Protein AF-A0A8J2GZ86-F1 (afdb_monomer)

Structure (mmCIF, N/CA/C/O backbone):
data_AF-A0A8J2GZ86-F1
#
_entry.id   AF-A0A8J2GZ86-F1
#
loop_
_atom_site.group_PDB
_atom_site.id
_atom_site.type_symbol
_atom_site.label_atom_id
_atom_site.label_alt_id
_atom_site.label_comp_id
_atom_site.label_asym_id
_atom_site.label_entity_id
_atom_site.label_seq_id
_atom_site.pdbx_PDB_ins_code
_atom_site.Cartn_x
_atom_site.Cartn_y
_atom_site.Cartn_z
_atom_site.occupancy
_atom_site.B_iso_or_equiv
_atom_site.auth_seq_id
_atom_site.auth_comp_id
_atom_site.auth_asym_id
_atom_site.auth_atom_id
_atom_site.pdbx_PDB_model_num
ATOM 1 N N . GLN A 1 1 ? 56.882 -17.042 -11.775 1.00 39.62 1 GLN A N 1
ATOM 2 C CA . GLN A 1 1 ? 56.474 -16.048 -12.793 1.00 39.62 1 GLN A CA 1
ATOM 3 C C . GLN A 1 1 ? 55.027 -15.643 -12.516 1.00 39.62 1 GLN A C 1
ATOM 5 O O . GLN A 1 1 ? 54.133 -16.468 -12.641 1.00 39.62 1 GLN A O 1
ATOM 10 N N . LYS A 1 2 ? 54.800 -14.426 -12.002 1.00 31.28 2 LYS A N 1
ATOM 11 C CA . LYS A 1 2 ? 53.467 -13.911 -11.639 1.00 31.28 2 LYS A CA 1
ATOM 12 C C . LYS A 1 2 ? 52.771 -13.380 -12.899 1.00 31.28 2 LYS A C 1
ATOM 14 O O . LYS A 1 2 ? 53.299 -12.465 -13.527 1.00 31.28 2 LYS A O 1
ATOM 19 N N . LYS A 1 3 ? 51.605 -13.933 -13.256 1.00 39.69 3 LYS A N 1
ATOM 20 C CA . LYS A 1 3 ? 50.711 -13.379 -14.288 1.00 39.69 3 LYS A CA 1
ATOM 21 C C . LYS A 1 3 ? 50.301 -11.963 -13.864 1.00 39.69 3 LYS A C 1
ATOM 23 O O . LYS A 1 3 ? 49.626 -11.794 -12.851 1.00 39.69 3 LYS A O 1
ATOM 28 N N . LYS A 1 4 ? 50.759 -10.948 -14.603 1.00 34.56 4 LYS A N 1
ATOM 29 C CA . LYS A 1 4 ? 50.294 -9.564 -14.463 1.00 34.56 4 LYS A CA 1
ATOM 30 C C . LYS A 1 4 ? 48.836 -9.526 -14.915 1.00 34.56 4 LYS A C 1
ATOM 32 O O . LYS A 1 4 ? 48.550 -9.787 -16.075 1.00 34.56 4 LYS A O 1
ATOM 37 N N . SER A 1 5 ? 47.938 -9.219 -13.988 1.00 36.97 5 SER A N 1
ATOM 38 C CA . SER A 1 5 ? 46.568 -8.817 -14.287 1.00 36.97 5 SER A CA 1
ATOM 39 C C . SER A 1 5 ? 46.609 -7.557 -15.152 1.00 36.97 5 SER A C 1
ATOM 41 O O . SER A 1 5 ? 47.066 -6.503 -14.697 1.00 36.97 5 SER A O 1
ATOM 43 N N . GLU A 1 6 ? 46.170 -7.691 -16.393 1.00 36.00 6 GLU A N 1
ATOM 44 C CA . GLU A 1 6 ? 45.979 -6.604 -17.342 1.00 36.00 6 GLU A CA 1
ATOM 45 C C . GLU A 1 6 ? 44.889 -5.676 -16.788 1.00 36.00 6 GLU A C 1
ATOM 47 O O . GLU A 1 6 ? 43.728 -6.055 -16.642 1.00 36.00 6 GLU A O 1
ATOM 52 N N . LYS A 1 7 ? 45.283 -4.477 -16.348 1.00 38.22 7 LYS A N 1
ATOM 53 C CA . LYS A 1 7 ? 44.342 -3.454 -15.887 1.00 38.22 7 LYS A CA 1
ATOM 54 C C . LYS A 1 7 ? 43.762 -2.776 -17.125 1.00 38.22 7 LYS A C 1
ATOM 56 O O . LYS A 1 7 ? 44.525 -2.170 -17.874 1.00 38.22 7 LYS A O 1
ATOM 61 N N . LEU A 1 8 ? 42.438 -2.841 -17.298 1.00 34.78 8 LEU A N 1
ATOM 62 C CA . LEU A 1 8 ? 41.722 -1.989 -18.251 1.00 34.78 8 LEU A CA 1
ATOM 63 C C . LEU A 1 8 ? 42.150 -0.521 -18.045 1.00 34.78 8 LEU A C 1
ATOM 65 O O . LEU A 1 8 ? 42.287 -0.086 -16.892 1.00 34.78 8 LEU A O 1
ATOM 69 N N . PRO A 1 9 ? 42.373 0.251 -19.122 1.00 32.47 9 PRO A N 1
ATOM 70 C CA . PRO A 1 9 ? 42.785 1.639 -19.004 1.00 32.47 9 PRO A CA 1
ATOM 71 C C . PRO A 1 9 ? 41.702 2.434 -18.272 1.00 32.47 9 PRO A C 1
ATOM 73 O O . PRO A 1 9 ? 40.550 2.484 -18.695 1.00 32.47 9 PRO A O 1
ATOM 76 N N . LYS A 1 10 ? 42.086 3.071 -17.160 1.00 37.72 10 LYS A N 1
ATOM 77 C CA . LYS A 1 10 ? 41.263 4.086 -16.499 1.00 37.72 10 LYS A CA 1
ATOM 78 C C . LYS A 1 10 ? 41.038 5.215 -17.506 1.00 37.72 10 LYS A C 1
ATOM 80 O O . LYS A 1 10 ? 41.989 5.916 -17.854 1.00 37.72 10 LYS A O 1
ATOM 85 N N . SER A 1 11 ? 39.809 5.360 -17.994 1.00 40.41 11 SER A N 1
ATOM 86 C CA . SER A 1 11 ? 39.409 6.475 -18.847 1.00 40.41 11 SER A CA 1
ATOM 87 C C . SER A 1 11 ? 39.706 7.785 -18.121 1.00 40.41 11 SER A C 1
ATOM 89 O O . SER A 1 11 ? 39.250 7.992 -16.996 1.00 40.41 11 SER A O 1
ATOM 91 N N . LYS A 1 12 ? 40.500 8.658 -18.748 1.00 38.91 12 LYS A N 1
ATOM 92 C CA . LYS A 1 12 ? 40.743 10.022 -18.270 1.00 38.91 12 LYS A CA 1
ATOM 93 C C . LYS A 1 12 ? 39.393 10.741 -18.199 1.00 38.91 12 LYS A C 1
ATOM 95 O O . LYS A 1 12 ? 38.801 11.032 -19.234 1.00 38.91 12 LYS A O 1
ATOM 100 N N . THR A 1 13 ? 38.890 10.985 -16.995 1.00 42.78 13 THR A N 1
ATOM 101 C CA . THR A 1 13 ? 37.701 11.808 -16.775 1.00 42.78 13 THR A CA 1
ATOM 102 C C . THR A 1 13 ? 38.085 13.258 -17.029 1.00 42.78 13 THR A C 1
ATOM 104 O O . THR A 1 13 ? 38.653 13.919 -16.164 1.00 42.78 13 THR A O 1
ATOM 107 N N . ASN A 1 14 ? 37.803 13.750 -18.235 1.00 48.62 14 ASN A N 1
ATOM 108 C CA . ASN A 1 14 ? 37.600 15.178 -18.430 1.00 48.62 14 ASN A CA 1
ATOM 109 C C . ASN A 1 14 ? 36.381 15.530 -17.571 1.00 48.62 14 ASN A C 1
ATOM 111 O O . ASN A 1 14 ? 35.267 15.132 -17.909 1.00 48.62 14 ASN A O 1
ATOM 115 N N . GLU A 1 15 ? 36.593 16.161 -16.418 1.00 56.16 15 GLU A N 1
ATOM 116 C CA . GLU A 1 15 ? 35.509 16.592 -15.538 1.00 56.16 15 GLU A CA 1
ATOM 117 C C . GLU A 1 15 ? 34.678 17.642 -16.283 1.00 56.16 15 GLU A C 1
ATOM 119 O O . GLU A 1 15 ? 35.022 18.821 -16.342 1.00 56.16 15 GLU A O 1
ATOM 124 N N . THR A 1 16 ? 33.594 17.204 -16.925 1.00 60.53 16 THR A N 1
ATOM 125 C CA . THR A 1 16 ? 32.589 18.117 -17.458 1.00 60.53 16 THR A CA 1
ATOM 126 C C . THR A 1 16 ? 31.995 18.877 -16.276 1.00 60.53 16 THR A C 1
ATOM 128 O O . THR A 1 16 ? 31.557 18.225 -15.321 1.00 60.53 16 THR A O 1
ATOM 131 N N . PRO A 1 17 ? 31.972 20.221 -16.297 1.00 60.97 17 PRO A N 1
ATOM 132 C CA . PRO A 1 17 ? 31.456 20.993 -15.178 1.00 60.97 17 PRO A CA 1
ATOM 133 C C . PRO A 1 17 ? 30.015 20.570 -14.900 1.00 60.97 17 PRO A C 1
ATOM 135 O O . PRO A 1 17 ? 29.164 20.584 -15.791 1.00 60.97 17 PRO A O 1
ATOM 138 N N . THR A 1 18 ? 29.749 20.164 -13.659 1.00 59.03 18 THR A N 1
ATOM 139 C CA . THR A 1 18 ? 28.419 19.762 -13.206 1.00 59.03 18 THR A CA 1
ATOM 140 C C . THR A 1 18 ? 27.448 20.929 -13.349 1.00 59.03 18 THR A C 1
ATOM 142 O O . THR A 1 18 ? 27.403 21.823 -12.503 1.00 59.03 18 THR A O 1
ATOM 145 N N . LEU A 1 19 ? 26.645 20.920 -14.410 1.00 67.69 19 LEU A N 1
ATOM 146 C CA . LEU A 1 19 ? 25.579 21.890 -14.631 1.00 67.69 19 LEU A CA 1
ATOM 147 C C . LEU A 1 19 ? 24.318 21.381 -13.932 1.00 67.69 19 LEU A C 1
ATOM 149 O O . LEU A 1 19 ? 23.764 20.348 -14.299 1.00 67.69 19 LEU A O 1
ATOM 153 N N . ARG A 1 20 ? 23.873 22.094 -12.889 1.00 75.38 20 ARG A N 1
ATOM 154 C CA . ARG A 1 20 ? 22.640 21.784 -12.133 1.00 75.38 20 ARG A CA 1
ATOM 155 C C . ARG A 1 20 ? 22.569 20.338 -11.601 1.00 75.38 20 ARG A C 1
ATOM 157 O O . ARG A 1 20 ? 21.500 19.741 -11.562 1.00 75.38 20 ARG A O 1
ATOM 164 N N . GLY A 1 21 ? 23.705 19.774 -11.186 1.00 76.38 21 GLY A N 1
ATOM 165 C CA . GLY A 1 21 ? 23.776 18.422 -10.612 1.00 76.38 21 GLY A CA 1
ATOM 166 C C . GLY A 1 21 ? 23.874 17.278 -11.630 1.00 76.38 21 GLY A C 1
ATOM 167 O O . GLY A 1 21 ? 23.969 16.121 -11.221 1.00 76.38 21 GLY A O 1
ATOM 168 N N . ILE A 1 22 ? 23.917 17.573 -12.933 1.00 74.38 22 ILE A N 1
ATOM 169 C CA . ILE A 1 22 ? 24.182 16.576 -13.976 1.00 74.38 22 ILE A CA 1
ATOM 170 C C . ILE A 1 22 ? 25.688 16.297 -14.002 1.00 74.38 22 ILE A C 1
ATOM 172 O O . ILE A 1 22 ? 26.481 17.195 -14.274 1.00 74.38 22 ILE A O 1
ATOM 176 N N . LYS A 1 23 ? 26.082 15.057 -13.683 1.00 77.62 23 LYS A N 1
ATOM 177 C CA . LYS A 1 23 ? 27.495 14.631 -13.607 1.00 77.62 23 LYS A CA 1
ATOM 178 C C . LYS A 1 23 ? 28.100 14.215 -14.953 1.00 77.62 23 LYS A C 1
ATOM 180 O O . LYS A 1 23 ? 29.315 14.105 -15.044 1.00 77.62 23 LYS A O 1
ATOM 185 N N . GLY A 1 24 ? 27.271 13.997 -15.971 1.00 77.56 24 GLY A N 1
ATOM 186 C CA . GLY A 1 24 ? 27.678 13.553 -17.306 1.00 77.56 24 GLY A CA 1
ATOM 187 C C . GLY A 1 24 ? 26.665 12.578 -17.909 1.00 77.56 24 GLY A C 1
ATOM 188 O O . GLY A 1 24 ? 25.703 12.188 -17.242 1.00 77.56 24 GLY A O 1
ATOM 189 N N . SER A 1 25 ? 26.875 12.194 -19.169 1.00 78.88 25 SER A N 1
ATOM 190 C CA . SER A 1 25 ? 26.076 11.162 -19.837 1.00 78.88 25 SER A CA 1
ATOM 191 C C . SER A 1 25 ? 26.443 9.777 -19.305 1.00 78.88 25 SER A C 1
ATOM 193 O O . SER A 1 25 ? 27.620 9.439 -19.213 1.00 78.88 25 SER A O 1
ATOM 195 N N . THR A 1 26 ? 25.441 8.965 -18.977 1.00 82.75 26 THR A N 1
ATOM 196 C CA . THR A 1 26 ? 25.632 7.548 -18.634 1.00 82.75 26 THR A CA 1
ATOM 197 C C . THR A 1 26 ? 25.985 6.735 -19.877 1.00 82.75 26 THR A C 1
ATOM 199 O O . THR A 1 26 ? 25.442 7.013 -20.944 1.00 82.75 26 THR A O 1
ATOM 202 N N . GLU A 1 27 ? 26.757 5.659 -19.745 1.00 84.81 27 GLU A N 1
ATOM 203 C CA . GLU A 1 27 ? 27.049 4.725 -20.844 1.00 84.81 27 GLU A CA 1
ATOM 204 C C . GLU A 1 27 ? 25.780 4.062 -21.408 1.00 84.81 27 GLU A C 1
ATOM 206 O O . GLU A 1 27 ? 25.750 3.644 -22.557 1.00 84.81 27 GLU A O 1
ATOM 211 N N . LEU A 1 28 ? 24.685 4.027 -20.641 1.00 82.56 28 LEU A N 1
ATOM 212 C CA . LEU A 1 28 ? 23.386 3.567 -21.142 1.00 82.56 28 LEU A CA 1
ATOM 213 C C . LEU A 1 28 ? 22.841 4.440 -22.286 1.00 82.56 28 LEU A C 1
ATOM 215 O O . LEU A 1 28 ? 22.125 3.928 -23.136 1.00 82.56 28 LEU A O 1
ATOM 219 N N . LEU A 1 29 ? 23.206 5.728 -22.347 1.00 84.19 29 LEU A N 1
ATOM 220 C CA . LEU A 1 29 ? 22.802 6.637 -23.428 1.00 84.19 29 LEU A CA 1
ATOM 221 C C . LEU A 1 29 ? 23.582 6.393 -24.729 1.00 84.19 29 LEU A C 1
ATOM 223 O O . LEU A 1 29 ? 23.156 6.872 -25.774 1.00 84.19 29 LEU A O 1
ATOM 227 N N . SER A 1 30 ? 24.724 5.693 -24.689 1.00 85.44 30 SER A N 1
ATOM 228 C CA . SER A 1 30 ? 25.506 5.380 -25.896 1.00 85.44 30 SER A CA 1
ATOM 229 C C . SER A 1 30 ? 25.092 4.066 -26.565 1.00 85.44 30 SER A C 1
ATOM 231 O O . SER A 1 30 ? 25.611 3.728 -27.630 1.00 85.44 30 SER A O 1
ATOM 233 N N . LEU A 1 31 ? 24.149 3.326 -25.974 1.00 88.06 31 LEU A N 1
ATOM 234 C CA . LEU A 1 31 ? 23.575 2.125 -26.570 1.00 88.06 31 LEU A CA 1
ATOM 235 C C . LEU A 1 31 ? 22.617 2.511 -27.703 1.00 88.06 31 LEU A C 1
ATOM 237 O O . LEU A 1 31 ? 21.581 3.123 -27.467 1.00 88.06 31 LEU A O 1
ATOM 241 N N . ALA A 1 32 ? 22.939 2.095 -28.931 1.00 84.25 32 ALA A N 1
ATOM 242 C CA . ALA A 1 32 ? 22.232 2.506 -30.151 1.00 84.25 32 ALA A CA 1
ATOM 243 C C . ALA A 1 32 ? 20.716 2.218 -30.159 1.00 84.25 32 ALA A C 1
ATOM 245 O O . ALA A 1 32 ? 19.975 2.903 -30.853 1.00 84.25 32 ALA A O 1
ATOM 246 N N . ASN A 1 33 ? 20.260 1.231 -29.379 1.00 87.12 33 ASN A N 1
ATOM 247 C CA . ASN A 1 33 ? 18.868 0.769 -29.360 1.00 87.12 33 ASN A CA 1
ATOM 248 C C . ASN A 1 33 ? 18.224 0.854 -27.963 1.00 87.12 33 ASN A C 1
ATOM 250 O O . ASN A 1 33 ? 17.242 0.159 -27.706 1.00 87.12 33 ASN A O 1
ATOM 254 N N . PHE A 1 34 ? 18.788 1.638 -27.039 1.00 86.69 34 PHE A N 1
ATOM 255 C CA . PHE A 1 34 ? 18.210 1.824 -25.708 1.00 86.69 34 PHE A CA 1
ATOM 256 C C . PHE A 1 34 ? 17.602 3.219 -25.579 1.00 86.69 34 PHE A C 1
ATOM 258 O O . PHE A 1 34 ? 18.312 4.222 -25.542 1.00 86.69 34 PHE A O 1
ATOM 265 N N . ASP A 1 35 ? 16.279 3.275 -25.474 1.00 87.25 35 ASP A N 1
ATOM 266 C CA . ASP A 1 35 ? 15.573 4.505 -25.141 1.00 87.25 35 ASP A CA 1
ATOM 267 C C . ASP A 1 35 ? 15.572 4.677 -23.616 1.00 87.25 35 ASP A C 1
ATOM 269 O O . ASP A 1 35 ? 15.012 3.859 -22.896 1.00 87.25 35 ASP A O 1
ATOM 273 N N . CYS A 1 36 ? 16.205 5.719 -23.082 1.00 84.31 36 CYS A N 1
ATOM 274 C CA . CYS A 1 36 ? 16.255 5.919 -21.631 1.00 84.31 36 CYS A CA 1
ATOM 275 C C . CYS A 1 36 ? 14.932 6.422 -21.025 1.00 84.31 36 CYS A C 1
ATOM 277 O O . CYS A 1 36 ? 14.792 6.418 -19.802 1.00 84.31 36 CYS A O 1
ATOM 279 N N . ILE A 1 37 ? 13.974 6.850 -21.851 1.00 83.44 37 ILE A N 1
ATOM 280 C CA . ILE A 1 37 ? 12.631 7.268 -21.440 1.00 83.44 37 ILE A CA 1
ATOM 281 C C . ILE A 1 37 ? 11.706 6.047 -21.411 1.00 83.44 37 ILE A C 1
ATOM 283 O O . ILE A 1 37 ? 11.003 5.838 -20.425 1.00 83.44 37 ILE A O 1
ATOM 287 N N . TRP A 1 38 ? 11.736 5.221 -22.460 1.00 86.50 38 TRP A N 1
ATOM 288 C CA . TRP A 1 38 ? 10.821 4.080 -22.630 1.00 86.50 38 TRP A CA 1
ATOM 289 C C . TRP A 1 38 ? 11.427 2.711 -22.301 1.00 86.50 38 TRP A C 1
ATOM 291 O O . TRP A 1 38 ? 10.708 1.723 -22.186 1.00 86.50 38 TRP A O 1
ATOM 301 N N . GLY A 1 39 ? 12.744 2.629 -22.141 1.00 85.69 39 GLY A N 1
ATOM 302 C CA . GLY A 1 39 ? 13.483 1.380 -21.945 1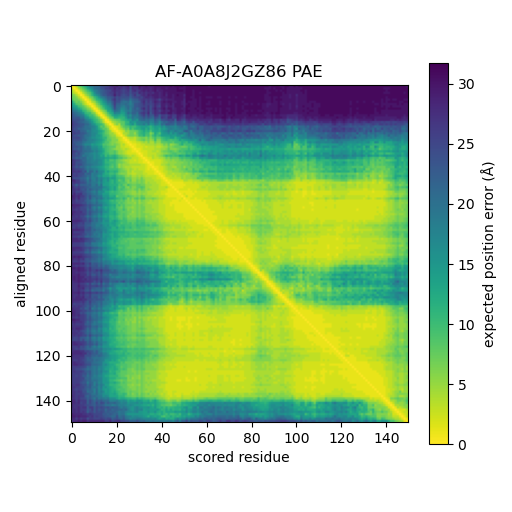.00 85.69 39 GLY A CA 1
ATOM 303 C C . GLY A 1 39 ? 13.494 0.867 -20.508 1.00 85.69 39 GLY A C 1
ATOM 304 O O . GLY A 1 39 ? 13.992 -0.231 -20.262 1.00 85.69 39 GLY A O 1
ATOM 305 N N . PHE A 1 40 ? 12.945 1.626 -19.557 1.00 84.12 40 PHE A N 1
ATOM 306 C CA . PHE A 1 40 ? 12.761 1.160 -18.187 1.00 84.12 40 PHE A CA 1
ATOM 307 C C . PHE A 1 40 ? 11.318 0.695 -17.980 1.00 84.12 40 PHE A C 1
ATOM 309 O O . PHE A 1 40 ? 10.394 1.499 -18.127 1.00 84.12 40 PHE A O 1
ATOM 316 N N . PRO A 1 41 ? 11.095 -0.575 -17.601 1.00 83.88 41 PRO A N 1
ATOM 317 C CA . PRO A 1 41 ? 9.760 -1.024 -17.252 1.00 83.88 41 PRO A CA 1
ATOM 318 C C . PRO A 1 41 ? 9.276 -0.301 -15.983 1.00 83.88 41 PRO A C 1
ATOM 320 O O . PRO A 1 41 ? 10.092 0.043 -15.119 1.00 83.88 41 PRO A O 1
ATOM 323 N N . PRO A 1 42 ? 7.957 -0.100 -15.823 1.00 82.00 42 PRO A N 1
ATOM 324 C CA . PRO A 1 42 ? 7.395 0.432 -14.590 1.00 82.00 42 PRO A CA 1
ATOM 325 C C . PRO A 1 42 ? 7.835 -0.393 -13.375 1.00 82.00 42 PRO A C 1
ATOM 327 O O . PRO A 1 42 ? 7.585 -1.596 -13.293 1.00 82.00 42 PRO A O 1
ATOM 330 N N . ASP A 1 43 ? 8.481 0.256 -12.406 1.00 87.88 43 ASP A N 1
ATOM 331 C CA . ASP A 1 43 ? 8.969 -0.432 -11.214 1.00 87.88 43 ASP A CA 1
ATOM 332 C C . ASP A 1 43 ? 7.830 -0.688 -10.215 1.00 87.88 43 ASP A C 1
ATOM 334 O O . ASP A 1 43 ? 7.286 0.229 -9.592 1.00 87.88 43 ASP A O 1
ATOM 338 N N . PHE A 1 44 ? 7.486 -1.962 -10.026 1.00 90.88 44 PHE A N 1
ATOM 339 C CA . PHE A 1 44 ? 6.435 -2.399 -9.106 1.00 90.88 44 PHE A CA 1
ATOM 340 C C . PHE A 1 44 ? 6.686 -1.941 -7.658 1.00 90.88 44 PHE A C 1
ATOM 342 O O . PHE A 1 44 ? 5.757 -1.538 -6.948 1.00 90.88 44 PHE A O 1
ATOM 349 N N . MET A 1 45 ? 7.944 -1.976 -7.207 1.00 91.00 45 MET A N 1
ATOM 350 C CA . MET A 1 45 ? 8.293 -1.686 -5.816 1.00 91.00 45 MET A CA 1
ATOM 351 C C . MET A 1 45 ? 8.077 -0.214 -5.454 1.00 91.00 45 MET A C 1
ATOM 353 O O . MET A 1 45 ? 7.511 0.088 -4.400 1.00 91.00 45 MET A O 1
ATOM 357 N N . HIS A 1 46 ? 8.504 0.710 -6.306 1.00 89.62 46 HIS A N 1
ATOM 358 C CA . HIS A 1 46 ? 8.397 2.142 -6.060 1.00 89.62 46 HIS A CA 1
ATOM 359 C C . HIS A 1 46 ? 7.078 2.715 -6.567 1.00 89.62 46 HIS A C 1
ATOM 361 O O . HIS A 1 46 ? 6.505 3.564 -5.888 1.00 89.62 46 HIS A O 1
ATOM 367 N N . GLY A 1 47 ? 6.557 2.226 -7.694 1.00 91.31 47 GLY A N 1
ATOM 368 C CA . GLY A 1 47 ? 5.294 2.693 -8.261 1.00 91.31 47 GLY A CA 1
ATOM 369 C C . GLY A 1 47 ? 4.085 2.228 -7.452 1.00 91.31 47 GLY A C 1
ATOM 370 O O . GLY A 1 47 ? 3.313 3.041 -6.943 1.00 91.31 47 GLY A O 1
ATOM 371 N N . VAL A 1 48 ? 3.931 0.915 -7.274 1.00 94.50 48 VAL A N 1
ATOM 372 C CA . VAL A 1 48 ? 2.716 0.347 -6.668 1.00 94.50 48 VAL A CA 1
ATOM 373 C C . VAL A 1 48 ? 2.828 0.270 -5.149 1.00 94.50 48 VAL A C 1
ATOM 375 O O . VAL A 1 48 ? 1.917 0.703 -4.439 1.00 94.50 48 VAL A O 1
ATOM 378 N N . LEU A 1 49 ? 3.932 -0.267 -4.624 1.00 94.19 49 LEU A N 1
ATOM 379 C CA . LEU A 1 49 ? 4.048 -0.552 -3.189 1.00 94.19 49 LEU A CA 1
ATOM 380 C C . LEU A 1 49 ? 4.354 0.713 -2.375 1.00 94.19 49 LEU A C 1
ATOM 382 O O . LEU A 1 49 ? 3.549 1.139 -1.546 1.00 94.19 49 LEU A O 1
ATOM 386 N N . LEU A 1 50 ? 5.510 1.339 -2.617 1.00 92.56 50 LEU A N 1
ATOM 387 C CA . LEU A 1 50 ? 5.912 2.567 -1.918 1.00 92.56 50 LEU A CA 1
ATOM 388 C C . LEU A 1 50 ? 5.225 3.827 -2.470 1.00 92.56 50 LEU A C 1
ATOM 390 O O . LEU A 1 50 ? 5.221 4.858 -1.791 1.00 92.56 50 LEU A O 1
ATOM 394 N N . GLY A 1 51 ? 4.651 3.757 -3.666 1.00 93.19 51 GLY A N 1
ATOM 395 C CA . GLY A 1 51 ? 3.867 4.826 -4.271 1.00 93.19 51 GLY A CA 1
ATOM 396 C C . GLY A 1 51 ? 2.401 4.710 -3.873 1.00 93.19 51 GLY A C 1
ATOM 397 O O . GLY A 1 51 ? 2.019 5.134 -2.779 1.00 93.19 51 GLY A O 1
ATOM 398 N N . VAL A 1 52 ? 1.597 4.103 -4.748 1.00 94.44 52 VAL A N 1
ATOM 399 C CA . VAL A 1 52 ? 0.126 4.087 -4.661 1.00 94.44 52 VAL A CA 1
ATOM 400 C C 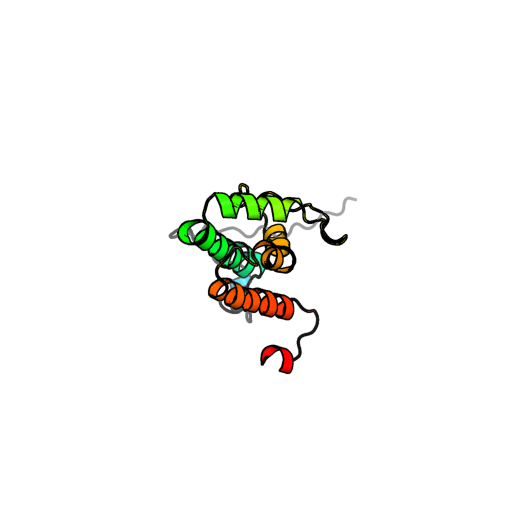. VAL A 1 52 ? -0.380 3.505 -3.340 1.00 94.44 52 VAL A C 1
ATOM 402 O O . VAL A 1 52 ? -1.150 4.153 -2.634 1.00 94.44 52 VAL A O 1
ATOM 405 N N . THR A 1 53 ? 0.076 2.312 -2.952 1.00 94.31 53 THR A N 1
ATOM 406 C CA . THR A 1 53 ? -0.440 1.616 -1.758 1.00 94.31 53 THR A CA 1
ATOM 407 C C . THR A 1 53 ? -0.175 2.421 -0.485 1.00 94.31 53 THR A C 1
ATOM 409 O O . THR A 1 53 ? -1.062 2.602 0.355 1.00 94.31 53 THR A O 1
ATOM 412 N N . ARG A 1 54 ? 1.043 2.959 -0.351 1.00 92.44 54 ARG A N 1
ATOM 413 C CA . ARG A 1 54 ? 1.420 3.811 0.782 1.00 92.44 54 ARG A CA 1
ATOM 414 C C . ARG A 1 54 ? 0.648 5.131 0.786 1.00 92.44 54 ARG A C 1
ATOM 416 O O . ARG A 1 54 ? 0.273 5.603 1.862 1.00 92.44 54 ARG A O 1
ATOM 423 N N . GLN A 1 55 ? 0.422 5.726 -0.384 1.00 93.88 55 GLN A N 1
ATOM 424 C CA . GLN A 1 55 ? -0.337 6.966 -0.526 1.00 93.88 55 GLN A CA 1
ATOM 425 C C . GLN A 1 55 ? -1.798 6.778 -0.108 1.00 93.88 55 GLN A C 1
ATOM 427 O O . GLN A 1 55 ? -2.271 7.525 0.747 1.00 93.88 55 GLN A O 1
ATOM 432 N N . LEU A 1 56 ? -2.471 5.738 -0.612 1.00 94.69 56 LEU A N 1
ATOM 433 C CA . LEU A 1 56 ? -3.850 5.406 -0.240 1.00 94.69 56 LEU A CA 1
ATOM 434 C C . LEU A 1 56 ? -4.001 5.249 1.274 1.00 94.69 56 LEU A C 1
ATOM 436 O O . LEU A 1 56 ? -4.850 5.887 1.893 1.00 94.69 56 LEU A O 1
ATOM 440 N N . TRP A 1 57 ? -3.112 4.476 1.901 1.00 92.88 57 TRP A N 1
ATOM 441 C CA . TRP A 1 57 ? -3.137 4.312 3.351 1.00 92.88 57 TRP A CA 1
ATOM 442 C C . TRP A 1 57 ? -2.940 5.635 4.108 1.00 92.88 57 TRP A C 1
ATOM 444 O O . TRP A 1 57 ? -3.557 5.850 5.154 1.00 92.88 57 TRP A O 1
ATOM 454 N N . ASN A 1 58 ? -2.076 6.530 3.623 1.00 92.56 58 ASN A N 1
ATOM 455 C CA . ASN A 1 58 ? -1.876 7.835 4.252 1.00 92.56 58 ASN A CA 1
ATOM 456 C C . ASN A 1 58 ? -3.133 8.704 4.175 1.00 92.56 58 ASN A C 1
ATOM 458 O O . ASN A 1 58 ? -3.499 9.291 5.195 1.00 92.56 58 ASN A O 1
ATOM 462 N N . GLU A 1 59 ? -3.815 8.717 3.032 1.00 93.81 59 GLU A N 1
ATOM 463 C CA . GLU A 1 59 ? -5.075 9.443 2.859 1.00 93.81 59 GLU A CA 1
ATOM 464 C C . GLU A 1 59 ? -6.189 8.869 3.738 1.00 93.81 59 GLU A C 1
ATOM 466 O O . GLU A 1 59 ? -6.831 9.605 4.490 1.00 93.81 59 GLU A O 1
ATOM 471 N N . TRP A 1 60 ? -6.366 7.546 3.759 1.00 93.56 60 TRP A N 1
ATOM 472 C CA . TRP A 1 60 ? -7.353 6.892 4.626 1.00 93.56 60 TRP A CA 1
ATOM 473 C C . TRP A 1 60 ? -7.079 7.139 6.098 1.00 93.56 60 TRP A C 1
ATOM 475 O O . TRP A 1 60 ? -7.970 7.521 6.856 1.00 93.56 60 TRP A O 1
ATOM 485 N N . SER A 1 61 ? -5.819 6.999 6.502 1.00 90.62 61 SER A N 1
ATOM 486 C CA . SER A 1 61 ? -5.395 7.275 7.866 1.00 90.62 61 SER A CA 1
ATOM 487 C C . SER A 1 61 ? -5.608 8.738 8.262 1.00 90.62 61 SER A C 1
ATOM 489 O O . SER A 1 61 ? -5.699 9.006 9.458 1.00 90.62 61 SER A O 1
ATOM 491 N N . LYS A 1 62 ? -5.612 9.693 7.332 1.00 91.06 62 LYS A N 1
ATOM 492 C CA . LYS A 1 62 ? -5.781 11.111 7.663 1.00 91.06 62 LYS A CA 1
ATOM 493 C C . LYS A 1 62 ? -7.252 11.520 7.668 1.00 91.06 62 LYS A C 1
ATOM 495 O O . LYS A 1 62 ? -7.683 12.149 8.627 1.00 91.06 62 LYS A O 1
ATOM 500 N N . ASN A 1 63 ? -7.997 11.131 6.637 1.00 92.88 63 ASN A N 1
ATOM 501 C CA . ASN A 1 63 ? -9.299 11.726 6.333 1.00 92.88 63 ASN A CA 1
ATOM 502 C C . ASN A 1 63 ? -10.485 10.785 6.594 1.00 92.88 63 ASN A C 1
ATOM 504 O O . ASN A 1 63 ? -11.593 11.261 6.807 1.00 92.88 63 ASN A O 1
ATOM 508 N N . PHE A 1 64 ? -10.274 9.463 6.590 1.00 91.69 64 PHE A N 1
ATOM 509 C CA . PHE A 1 64 ? -11.373 8.485 6.588 1.00 91.69 64 PHE A CA 1
ATOM 510 C C . PHE A 1 64 ? -11.403 7.566 7.817 1.00 91.69 64 PHE A C 1
ATOM 512 O O . PHE A 1 64 ? -12.421 6.934 8.084 1.00 91.69 64 PHE A O 1
ATOM 519 N N . LEU A 1 65 ? -10.303 7.479 8.573 1.00 92.69 65 LEU A N 1
ATOM 520 C CA . LEU A 1 65 ? -10.169 6.577 9.717 1.00 92.69 65 LEU A CA 1
ATOM 521 C C . LEU A 1 65 ? -9.984 7.337 11.034 1.00 92.69 65 LEU A C 1
ATOM 523 O O . LEU A 1 65 ? -9.010 8.071 11.233 1.00 92.69 65 LEU A O 1
ATOM 527 N N . SER A 1 66 ? -10.861 7.048 11.991 1.00 93.25 66 SER A N 1
ATOM 528 C CA . SER A 1 66 ? -10.729 7.474 13.384 1.00 93.25 66 SER A CA 1
ATOM 529 C C . SER A 1 66 ? -9.586 6.750 14.112 1.00 93.25 66 SER A C 1
ATOM 531 O O . SER A 1 66 ? -9.091 5.697 13.696 1.00 93.25 66 SER A O 1
ATOM 533 N N . ASN A 1 67 ? -9.174 7.284 15.264 1.00 91.25 67 ASN A N 1
ATOM 534 C CA . ASN A 1 67 ? -8.146 6.650 16.097 1.00 91.25 67 ASN A CA 1
ATOM 535 C C . ASN A 1 67 ? -8.581 5.277 16.642 1.00 91.25 67 ASN A C 1
ATOM 537 O O . ASN A 1 67 ? -7.743 4.384 16.769 1.00 91.25 67 ASN A O 1
ATOM 541 N N . ALA A 1 68 ? -9.874 5.081 16.922 1.00 93.25 68 ALA A N 1
ATOM 542 C CA . ALA A 1 68 ? -10.413 3.790 17.350 1.00 93.25 68 ALA A CA 1
ATOM 543 C C . ALA A 1 68 ? -10.322 2.742 16.229 1.00 93.25 68 ALA A C 1
ATOM 545 O O . ALA A 1 68 ? -9.818 1.641 16.452 1.00 93.25 68 ALA A O 1
ATOM 546 N N . GLN A 1 69 ? -10.700 3.114 15.003 1.00 93.81 69 GLN A N 1
ATOM 547 C CA . GLN A 1 69 ? -10.583 2.243 13.830 1.00 93.81 69 GLN A CA 1
ATOM 548 C C . GLN A 1 69 ? -9.124 1.868 13.543 1.00 93.81 69 GLN A C 1
ATOM 550 O O . GLN A 1 69 ? -8.830 0.701 13.307 1.00 93.81 69 GLN A O 1
ATOM 555 N N . LYS A 1 70 ? -8.176 2.807 13.658 1.00 91.75 70 LYS A N 1
ATOM 556 C CA . LYS A 1 70 ? -6.736 2.508 13.513 1.00 91.75 70 LYS A CA 1
ATOM 557 C C . LYS A 1 70 ? -6.229 1.510 14.557 1.00 91.75 70 LYS A C 1
ATOM 559 O O . LYS A 1 70 ? -5.421 0.643 14.230 1.00 91.75 70 LYS A O 1
ATOM 564 N N . LYS A 1 71 ? -6.693 1.611 15.809 1.00 91.94 71 LYS A N 1
ATOM 565 C CA . LYS A 1 71 ? -6.372 0.627 16.859 1.00 91.94 71 LYS A CA 1
ATOM 566 C C . LYS A 1 71 ? -6.944 -0.749 16.519 1.00 91.94 71 LYS A C 1
ATOM 568 O O . LYS A 1 71 ? -6.231 -1.739 16.656 1.00 91.94 71 LYS A O 1
ATOM 573 N N . LEU A 1 72 ? -8.185 -0.807 16.031 1.00 93.62 72 LEU A N 1
ATOM 574 C CA . LEU A 1 72 ? -8.815 -2.053 15.592 1.00 93.62 72 LEU A CA 1
ATOM 575 C C . LEU A 1 72 ? -8.068 -2.689 14.412 1.00 93.62 72 LEU A C 1
ATOM 577 O O . LEU A 1 72 ? -7.792 -3.884 14.446 1.00 93.62 72 LEU A O 1
ATOM 581 N N . ILE A 1 73 ? -7.678 -1.890 13.417 1.00 93.19 73 ILE A N 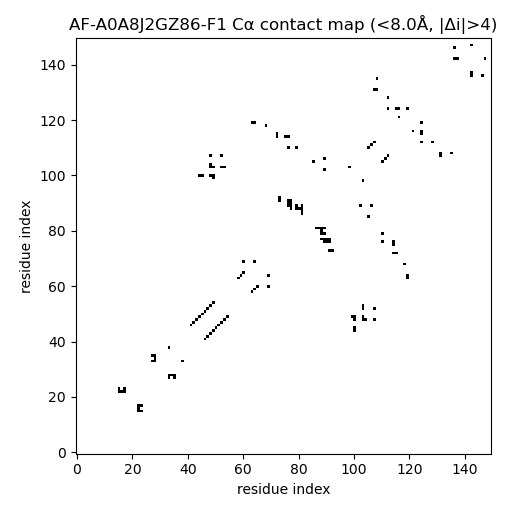1
ATOM 582 C CA . ILE A 1 73 ? -6.859 -2.325 12.279 1.00 93.19 73 ILE A CA 1
ATOM 583 C C . ILE A 1 73 ? -5.537 -2.922 12.771 1.00 93.19 73 ILE A C 1
ATOM 585 O O . ILE A 1 73 ? -5.185 -4.026 12.371 1.00 93.19 73 ILE A O 1
ATOM 589 N N . ASN A 1 74 ? -4.822 -2.229 13.664 1.00 91.81 74 ASN A N 1
ATOM 590 C CA . ASN A 1 74 ? -3.573 -2.750 14.224 1.00 91.81 74 ASN A CA 1
ATOM 591 C C . ASN A 1 74 ? -3.796 -4.073 14.964 1.00 91.81 74 ASN A C 1
ATOM 593 O O . ASN A 1 74 ? -3.022 -4.998 14.757 1.00 91.81 74 ASN A O 1
ATOM 597 N N . LYS A 1 75 ? -4.866 -4.185 15.764 1.00 91.56 75 LYS A N 1
ATOM 598 C CA . LYS A 1 75 ? -5.223 -5.428 16.464 1.00 91.56 75 LYS A CA 1
ATOM 599 C C . LYS A 1 75 ? -5.487 -6.575 15.485 1.00 91.56 75 LYS A C 1
ATOM 601 O O . LYS A 1 75 ? -5.015 -7.684 15.706 1.00 91.56 75 LYS A O 1
ATOM 606 N N . ARG A 1 76 ? -6.229 -6.317 14.403 1.00 92.31 76 ARG A N 1
ATOM 607 C CA . ARG A 1 76 ? -6.474 -7.314 13.350 1.00 92.31 76 ARG A CA 1
ATOM 608 C C . ARG A 1 76 ? -5.168 -7.734 12.690 1.00 92.31 76 ARG A C 1
ATOM 610 O O . ARG A 1 76 ? -4.914 -8.923 12.585 1.00 92.31 76 ARG A O 1
ATOM 617 N N . LEU A 1 77 ? -4.325 -6.771 12.324 1.00 89.44 77 LEU A N 1
ATOM 618 C CA . LEU A 1 77 ? -3.051 -7.030 11.665 1.00 89.44 77 LEU A CA 1
ATOM 619 C C . LEU A 1 77 ? -2.102 -7.867 12.537 1.00 89.44 77 LEU A C 1
ATOM 621 O O . LEU A 1 77 ? -1.519 -8.819 12.038 1.00 89.44 77 LEU A O 1
ATOM 625 N N . THR A 1 78 ? -1.986 -7.569 13.835 1.00 86.44 78 THR A N 1
ATOM 626 C CA . THR A 1 78 ? -1.137 -8.342 14.762 1.00 86.44 78 THR A CA 1
ATOM 627 C C . THR A 1 78 ? -1.660 -9.748 15.041 1.00 86.44 78 THR A C 1
ATOM 629 O O . THR A 1 78 ? -0.888 -10.606 15.451 1.00 86.44 78 THR A O 1
ATOM 632 N N . ASN A 1 79 ? -2.957 -9.984 14.835 1.00 88.75 79 ASN A N 1
ATOM 633 C CA . ASN A 1 79 ? -3.572 -11.299 15.007 1.00 88.75 79 ASN A CA 1
ATOM 634 C C . ASN A 1 79 ? -3.441 -12.185 13.762 1.00 88.75 79 ASN A C 1
ATOM 636 O O . ASN A 1 79 ? -3.779 -13.365 13.826 1.00 88.75 79 ASN A O 1
ATOM 640 N N . ILE A 1 80 ? -2.982 -11.638 12.632 1.00 86.12 80 ILE A N 1
ATOM 641 C CA . ILE A 1 80 ? -2.765 -12.430 11.425 1.00 86.12 80 ILE A CA 1
ATOM 642 C C . ILE A 1 80 ? -1.537 -13.308 11.625 1.00 86.12 80 ILE A C 1
ATOM 644 O O . ILE A 1 80 ? -0.432 -12.819 11.868 1.00 86.12 80 ILE A O 1
ATOM 648 N N . GLN A 1 81 ? -1.740 -14.610 11.460 1.00 82.12 81 GLN A N 1
ATOM 649 C CA . GLN A 1 81 ? -0.642 -15.544 11.287 1.00 82.12 81 GLN A CA 1
ATOM 650 C C . GLN A 1 81 ? -0.213 -15.518 9.816 1.00 82.12 81 GLN A C 1
ATOM 652 O O . GLN A 1 81 ? -1.047 -15.777 8.944 1.00 82.12 81 GLN A O 1
ATOM 657 N N . PRO A 1 82 ? 1.043 -15.144 9.516 1.00 79.25 82 PRO A N 1
ATOM 658 C CA . PRO A 1 82 ? 1.515 -15.121 8.144 1.00 79.25 82 PRO A CA 1
ATOM 659 C C . PRO A 1 82 ? 1.529 -16.548 7.561 1.00 79.25 82 PRO A C 1
ATOM 661 O O . PRO A 1 82 ? 1.864 -17.490 8.282 1.00 79.25 82 PRO A O 1
ATOM 664 N N . PRO A 1 83 ? 1.212 -16.726 6.265 1.00 75.56 83 PRO A N 1
ATOM 665 C CA . PRO A 1 83 ? 1.488 -17.970 5.551 1.00 75.56 83 PRO A CA 1
ATOM 666 C C . PRO A 1 83 ? 2.976 -18.333 5.640 1.00 75.56 83 PRO A C 1
ATOM 668 O O . PRO A 1 83 ? 3.816 -17.440 5.747 1.00 75.56 83 PRO A O 1
ATOM 671 N N . ASN A 1 84 ? 3.319 -19.620 5.512 1.00 73.12 84 ASN A N 1
ATOM 672 C CA . ASN A 1 84 ? 4.711 -20.103 5.596 1.00 73.12 84 ASN A CA 1
ATOM 673 C C . ASN A 1 84 ? 5.679 -19.389 4.631 1.00 73.12 84 ASN A C 1
ATOM 675 O O . ASN A 1 84 ? 6.872 -19.280 4.902 1.00 73.12 84 ASN A O 1
ATOM 679 N N . GLU A 1 85 ? 5.164 -18.878 3.515 1.00 73.75 85 GLU A N 1
ATOM 680 C CA . GLU A 1 85 ? 5.909 -18.121 2.504 1.00 73.75 85 GLU A CA 1
ATOM 681 C C . GLU A 1 85 ? 6.319 -16.717 2.983 1.00 73.75 85 GLU A C 1
ATOM 683 O O . GLU A 1 85 ? 7.285 -16.134 2.486 1.00 73.75 85 GLU A O 1
ATOM 688 N N . ILE A 1 86 ? 5.612 -16.159 3.971 1.00 75.50 86 ILE A N 1
ATOM 689 C CA . ILE A 1 86 ? 5.878 -14.839 4.539 1.00 75.50 86 ILE A CA 1
ATOM 690 C C . ILE A 1 86 ? 6.611 -15.018 5.870 1.00 75.50 86 ILE A C 1
ATOM 692 O O . ILE A 1 86 ? 6.028 -15.098 6.944 1.00 75.50 86 ILE A O 1
ATOM 696 N N . GLN A 1 87 ? 7.941 -15.009 5.801 1.00 66.19 87 GLN A N 1
ATOM 697 C CA . GLN A 1 87 ? 8.816 -15.256 6.956 1.00 66.19 87 GLN A CA 1
ATOM 698 C C . GLN A 1 87 ? 8.723 -14.210 8.082 1.00 66.19 87 GLN A C 1
ATOM 700 O O . GLN A 1 87 ? 9.270 -14.420 9.163 1.00 66.19 87 GLN A O 1
ATOM 705 N N . ARG A 1 88 ? 8.101 -13.048 7.840 1.00 67.88 88 ARG A N 1
ATOM 706 C CA . ARG A 1 88 ? 8.015 -11.960 8.824 1.00 67.88 88 ARG A CA 1
ATOM 707 C C . ARG A 1 88 ? 6.574 -11.670 9.196 1.00 67.88 88 ARG A C 1
ATOM 709 O O . ARG A 1 88 ? 5.743 -11.396 8.334 1.00 67.88 88 ARG A O 1
ATOM 716 N N . THR A 1 89 ? 6.320 -11.641 10.498 1.00 70.44 89 THR A N 1
ATOM 717 C CA . THR A 1 89 ? 5.053 -11.172 11.044 1.00 70.44 89 THR A CA 1
ATOM 718 C C . THR A 1 89 ? 4.824 -9.704 10.678 1.00 70.44 89 THR A C 1
ATOM 720 O O . THR A 1 89 ? 5.773 -8.907 10.649 1.00 70.44 89 THR A O 1
ATOM 723 N N . 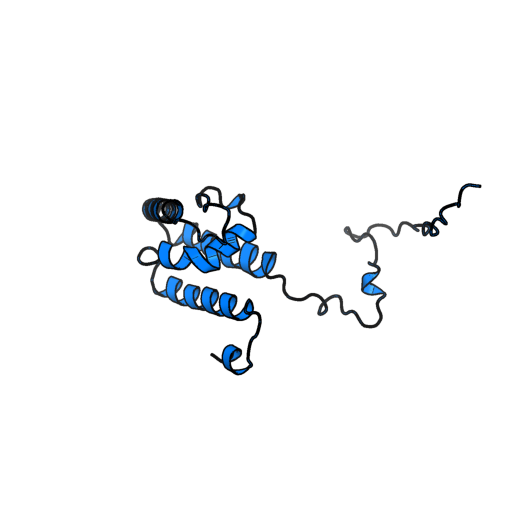PRO A 1 90 ? 3.576 -9.323 10.360 1.00 75.25 90 PRO A N 1
ATOM 724 C CA . PRO A 1 90 ? 3.272 -7.951 10.003 1.00 75.25 90 PRO A CA 1
ATOM 725 C C . PRO A 1 90 ? 3.541 -7.026 11.194 1.00 75.25 90 PRO A C 1
ATOM 727 O O . PRO A 1 90 ? 3.057 -7.236 12.308 1.00 75.25 90 PRO A O 1
ATOM 730 N N . ARG A 1 91 ? 4.333 -5.976 10.958 1.00 79.12 91 ARG A N 1
ATOM 731 C CA . ARG A 1 91 ? 4.565 -4.926 11.955 1.00 79.12 91 ARG A CA 1
ATOM 732 C C . ARG A 1 91 ? 3.305 -4.084 12.135 1.00 79.12 91 ARG A C 1
ATOM 734 O O . ARG A 1 91 ? 2.415 -4.070 11.295 1.00 79.12 91 ARG A O 1
ATOM 741 N N . VAL A 1 92 ? 3.240 -3.321 13.220 1.00 79.88 92 VAL A N 1
ATOM 742 C CA . VAL A 1 92 ? 2.148 -2.360 13.430 1.00 79.88 92 VAL A CA 1
ATOM 743 C C . VAL A 1 92 ? 2.213 -1.212 12.414 1.00 79.88 92 VAL A C 1
ATOM 745 O O . VAL A 1 92 ? 3.294 -0.708 12.091 1.00 79.88 92 VAL A O 1
ATOM 748 N N . LEU A 1 93 ? 1.052 -0.722 11.962 1.00 77.56 93 LEU A N 1
ATOM 749 C CA . LEU A 1 93 ? 0.957 0.373 10.980 1.00 77.56 93 LEU A CA 1
ATOM 750 C C . LEU A 1 93 ? 1.431 1.720 11.536 1.00 77.56 93 LEU A C 1
ATOM 752 O O . LEU A 1 93 ? 1.667 2.661 10.776 1.00 77.56 93 LEU A O 1
ATOM 756 N N . LEU A 1 94 ? 1.620 1.826 12.855 1.00 70.62 94 LEU A N 1
ATOM 757 C CA . LEU A 1 94 ? 2.243 2.996 13.476 1.00 70.62 94 LEU A CA 1
ATOM 758 C C . LEU A 1 94 ? 3.693 3.191 12.990 1.00 70.62 94 LEU A C 1
ATOM 760 O O . LEU A 1 94 ? 4.154 4.320 12.848 1.00 70.62 94 LEU A O 1
ATOM 764 N N . GLN A 1 95 ? 4.390 2.097 12.666 1.00 76.38 95 GLN A N 1
ATOM 765 C CA . GLN A 1 95 ? 5.771 2.100 12.175 1.00 76.38 95 GLN A CA 1
ATOM 766 C C . GLN A 1 95 ? 5.864 2.091 10.640 1.00 76.38 95 GLN A C 1
ATOM 768 O O . GLN A 1 95 ? 6.935 1.844 10.090 1.00 76.38 95 GLN A O 1
ATOM 773 N N . LYS A 1 96 ? 4.772 2.402 9.926 1.00 75.56 96 LYS A N 1
ATOM 774 C CA . LYS A 1 96 ? 4.695 2.358 8.451 1.00 75.56 96 LYS A CA 1
ATOM 775 C C . LYS A 1 96 ? 5.793 3.129 7.713 1.00 75.56 96 LYS A C 1
ATOM 777 O O . LYS A 1 96 ? 6.141 2.777 6.593 1.00 75.56 96 LYS A O 1
ATOM 782 N N . LYS A 1 97 ? 6.352 4.184 8.321 1.00 77.06 97 LYS A N 1
ATOM 783 C CA . LYS A 1 97 ? 7.468 4.954 7.737 1.00 77.06 97 LYS A CA 1
ATOM 784 C C . LYS A 1 97 ? 8.729 4.100 7.548 1.00 77.06 97 LYS A C 1
ATOM 786 O O . LYS A 1 97 ? 9.536 4.409 6.684 1.00 77.06 97 LYS A O 1
ATOM 791 N N . LEU A 1 98 ? 8.874 3.039 8.342 1.00 80.06 98 LEU A N 1
ATOM 792 C CA . LEU A 1 98 ? 9.997 2.102 8.318 1.00 80.06 98 LEU A CA 1
ATOM 793 C C . LEU A 1 98 ? 9.690 0.833 7.512 1.00 80.06 98 LEU A C 1
ATOM 795 O O . LEU A 1 98 ? 10.513 -0.087 7.494 1.00 80.06 98 LEU A O 1
ATOM 799 N N . TRP A 1 99 ? 8.498 0.730 6.919 1.00 87.00 99 TRP A N 1
ATOM 800 C CA . TRP A 1 99 ? 8.118 -0.438 6.133 1.00 87.00 99 TRP A CA 1
ATOM 801 C C . TRP A 1 99 ? 8.858 -0.452 4.805 1.00 87.00 99 TRP A C 1
ATOM 803 O O . TRP A 1 99 ? 8.874 0.537 4.069 1.00 87.00 99 TRP A O 1
ATOM 813 N N . LYS A 1 100 ? 9.452 -1.601 4.497 1.00 88.62 100 LYS A N 1
ATOM 814 C CA . LYS A 1 100 ? 10.065 -1.865 3.200 1.00 88.62 100 LYS A CA 1
ATOM 815 C C . LYS A 1 100 ? 8.981 -2.187 2.177 1.00 88.62 100 LYS A C 1
ATOM 817 O O . LYS A 1 100 ? 7.862 -2.558 2.530 1.00 88.62 100 LYS A O 1
ATOM 822 N N . ALA A 1 101 ? 9.336 -2.105 0.898 1.00 90.38 101 ALA A N 1
ATOM 823 C CA . ALA A 1 101 ? 8.455 -2.507 -0.193 1.00 90.38 101 ALA A CA 1
ATOM 824 C C . ALA A 1 101 ? 7.880 -3.923 0.019 1.00 90.38 101 ALA A C 1
ATOM 826 O O . ALA A 1 101 ? 6.684 -4.119 -0.137 1.00 90.38 101 ALA A O 1
ATOM 827 N N . SER A 1 102 ? 8.677 -4.890 0.485 1.00 90.00 102 SER A N 1
ATOM 828 C CA . SER A 1 102 ? 8.199 -6.257 0.749 1.00 90.00 102 SER A CA 1
ATOM 829 C C . SER A 1 102 ? 7.042 -6.335 1.753 1.00 90.00 102 SER A C 1
ATOM 831 O O . SER A 1 102 ? 6.147 -7.155 1.591 1.00 90.00 102 SER A O 1
ATOM 833 N N . GLU A 1 103 ? 7.005 -5.463 2.758 1.00 90.94 103 GLU A N 1
ATOM 834 C CA . GLU A 1 103 ? 5.903 -5.432 3.728 1.00 90.94 103 GLU A CA 1
ATOM 835 C C . GLU A 1 103 ? 4.658 -4.782 3.144 1.00 90.94 103 GLU A C 1
ATOM 837 O O . GLU A 1 103 ? 3.549 -5.250 3.388 1.00 90.94 103 GLU A O 1
ATOM 842 N N . TRP A 1 104 ? 4.839 -3.752 2.315 1.00 92.50 104 TRP A N 1
ATOM 843 C CA . TRP A 1 104 ? 3.748 -3.195 1.520 1.00 92.50 104 TRP A CA 1
ATOM 844 C C . TRP A 1 104 ? 3.182 -4.217 0.535 1.00 92.50 104 TRP A C 1
ATOM 846 O O . TRP A 1 104 ? 1.974 -4.229 0.331 1.00 92.50 104 TRP A O 1
ATOM 856 N N . ARG A 1 105 ? 4.014 -5.112 -0.015 1.00 92.81 105 ARG A N 1
ATOM 857 C CA . ARG A 1 105 ? 3.558 -6.244 -0.836 1.00 92.81 105 ARG A CA 1
ATOM 858 C C . ARG A 1 105 ? 2.680 -7.189 -0.024 1.00 92.81 105 ARG A C 1
ATOM 860 O O . ARG A 1 105 ? 1.574 -7.492 -0.460 1.00 92.81 105 ARG A O 1
ATOM 867 N N . SER A 1 106 ? 3.146 -7.626 1.149 1.00 91.81 106 SER A N 1
ATOM 868 C CA . SER A 1 106 ? 2.359 -8.513 2.016 1.00 91.81 106 SER A CA 1
ATOM 869 C C . SER A 1 106 ? 1.039 -7.868 2.441 1.00 91.81 106 SER A C 1
ATOM 871 O O . SER A 1 1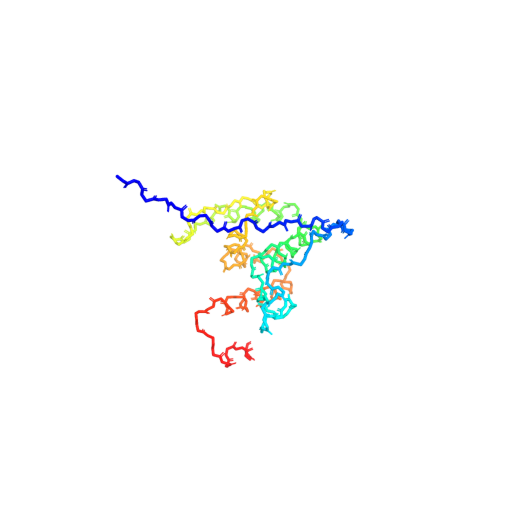06 ? -0.011 -8.505 2.398 1.00 91.81 106 SER A O 1
ATOM 873 N N . TRP A 1 107 ? 1.079 -6.580 2.789 1.00 92.81 107 TRP A N 1
ATOM 874 C CA . TRP A 1 107 ? -0.115 -5.799 3.087 1.00 92.81 107 TRP A CA 1
ATOM 875 C C . TRP A 1 107 ? -1.079 -5.762 1.908 1.00 92.81 107 TRP A C 1
ATOM 877 O O . TRP A 1 107 ? -2.225 -6.163 2.072 1.00 92.81 107 TRP A O 1
ATOM 887 N N . LEU A 1 108 ? -0.618 -5.321 0.734 1.00 94.62 108 LEU A N 1
ATOM 888 C CA . LEU A 1 108 ? -1.451 -5.161 -0.454 1.00 94.62 108 LEU A CA 1
ATOM 889 C C . LEU A 1 108 ? -2.146 -6.470 -0.828 1.00 94.62 108 LEU A C 1
ATOM 891 O O . LEU A 1 108 ? -3.360 -6.465 -0.971 1.00 94.62 108 LEU A O 1
ATOM 895 N N . LEU A 1 109 ? -1.390 -7.564 -0.940 1.00 92.75 109 LEU A N 1
ATOM 896 C CA . LEU A 1 109 ? -1.881 -8.812 -1.528 1.00 92.75 109 LEU A CA 1
ATOM 897 C C . LEU A 1 109 ? -2.631 -9.722 -0.549 1.00 92.75 109 LEU A C 1
ATOM 899 O O . LEU A 1 109 ? -3.502 -10.463 -0.986 1.00 92.75 109 LEU A O 1
ATOM 903 N N . PHE A 1 110 ? -2.308 -9.693 0.748 1.00 90.62 110 PHE A N 1
ATOM 904 C CA . PHE A 1 110 ? -2.809 -10.712 1.683 1.00 90.62 110 PHE A CA 1
ATOM 905 C C . PHE A 1 110 ? -3.578 -10.145 2.875 1.00 90.62 110 PHE A C 1
ATOM 907 O O . PHE A 1 110 ? -4.529 -10.765 3.345 1.00 90.62 110 PHE A O 1
ATOM 914 N N . TYR A 1 111 ? -3.175 -8.988 3.403 1.00 91.50 111 TYR A N 1
ATOM 915 C CA . TYR A 1 111 ? -3.679 -8.531 4.705 1.00 91.50 111 TYR A CA 1
ATOM 916 C C . TYR A 1 111 ? -4.698 -7.400 4.604 1.00 91.50 111 TYR A C 1
ATOM 918 O O . TYR A 1 111 ? -5.620 -7.324 5.410 1.00 91.50 111 TYR A O 1
ATOM 926 N N . SER A 1 112 ? -4.544 -6.509 3.631 1.00 93.25 112 SER A N 1
ATOM 927 C CA . SER A 1 112 ? -5.273 -5.245 3.549 1.00 93.25 112 SER A CA 1
ATOM 928 C C . SER A 1 112 ? -6.795 -5.427 3.501 1.00 93.25 112 SER A C 1
ATOM 930 O O . SER A 1 112 ? -7.501 -4.870 4.337 1.00 93.25 112 SER A O 1
ATOM 932 N N . VAL A 1 113 ? -7.305 -6.246 2.578 1.00 94.50 113 VAL A N 1
ATOM 933 C CA . VAL A 1 113 ? -8.744 -6.474 2.373 1.00 94.50 113 VAL A CA 1
ATOM 934 C C . VAL A 1 113 ? -9.432 -7.032 3.629 1.00 94.50 113 VAL A C 1
ATOM 936 O O . VAL A 1 113 ? -10.352 -6.371 4.124 1.00 94.50 113 VAL A O 1
ATOM 939 N N . PRO A 1 114 ? -9.010 -8.171 4.221 1.00 93.25 114 PRO A N 1
ATOM 940 C CA . PRO A 1 114 ? -9.670 -8.697 5.420 1.00 93.25 114 PRO A CA 1
ATOM 941 C C . PRO A 1 114 ? -9.532 -7.756 6.624 1.00 93.25 114 PRO A C 1
ATOM 943 O O . PRO A 1 114 ? -10.455 -7.629 7.429 1.00 93.25 114 PRO A O 1
ATOM 946 N N . VAL A 1 115 ? -8.409 -7.040 6.744 1.00 94.00 115 VAL A N 1
ATOM 947 C CA . VAL A 1 115 ? -8.203 -6.087 7.841 1.00 94.00 115 VAL A CA 1
ATOM 948 C C . VAL A 1 115 ? -9.140 -4.882 7.726 1.00 94.00 115 VAL A C 1
ATOM 950 O O . VAL A 1 115 ? -9.684 -4.454 8.747 1.00 94.00 115 VAL A O 1
ATOM 953 N N . LEU A 1 116 ? -9.346 -4.352 6.517 1.00 94.44 116 LEU A N 1
ATOM 954 C CA . LEU A 1 116 ? -10.131 -3.139 6.259 1.00 94.44 116 LEU A CA 1
ATOM 955 C C . LEU A 1 116 ? -11.641 -3.384 6.134 1.00 94.44 116 LEU A C 1
ATOM 957 O O . LEU A 1 116 ? -12.415 -2.437 6.287 1.00 94.44 116 LEU A O 1
ATOM 961 N N . THR A 1 117 ? -12.065 -4.627 5.898 1.00 95.06 117 THR A N 1
ATOM 962 C CA . THR A 1 117 ? -13.482 -4.993 5.737 1.00 95.06 117 THR A CA 1
ATOM 963 C C . THR A 1 117 ? -14.300 -4.633 6.983 1.00 95.06 117 THR A C 1
ATOM 965 O O . THR A 1 117 ? -13.938 -4.993 8.109 1.00 95.06 117 THR A O 1
ATOM 968 N N . GLY A 1 118 ? -15.396 -3.891 6.792 1.00 93.62 118 GLY A N 1
ATOM 969 C CA . GLY A 1 118 ? -16.248 -3.384 7.876 1.00 93.62 118 GLY A CA 1
ATOM 970 C C . GLY A 1 118 ? -15.624 -2.253 8.707 1.00 93.62 118 GLY A C 1
ATOM 971 O O . GLY A 1 118 ? -16.111 -1.957 9.796 1.00 93.62 118 GLY A O 1
ATOM 972 N N . ILE A 1 119 ? -14.520 -1.653 8.244 1.00 94.62 119 ILE A N 1
ATOM 973 C CA . ILE A 1 119 ? -13.876 -0.493 8.882 1.00 94.62 119 ILE A CA 1
ATOM 974 C C . ILE A 1 119 ? -13.795 0.683 7.911 1.00 94.62 119 ILE A C 1
ATOM 976 O O . ILE A 1 119 ? -14.182 1.795 8.271 1.00 94.62 119 ILE A O 1
ATOM 980 N N . LEU A 1 120 ? -13.243 0.452 6.717 1.00 93.75 120 LEU A N 1
ATOM 981 C CA . LEU A 1 120 ? -13.224 1.440 5.642 1.00 93.75 120 LEU A CA 1
ATOM 982 C C . LEU A 1 120 ? -14.607 1.480 4.978 1.00 93.75 120 LEU A C 1
ATOM 984 O O . LEU A 1 120 ? -15.302 0.469 4.970 1.00 93.75 120 LEU A O 1
ATOM 988 N N . ARG A 1 121 ? -14.997 2.633 4.426 1.00 93.88 121 ARG A N 1
ATOM 989 C CA . ARG A 1 121 ? -16.225 2.736 3.628 1.00 93.88 121 ARG A CA 1
ATOM 990 C C . ARG A 1 121 ? -16.187 1.756 2.453 1.00 93.88 121 ARG A C 1
ATOM 992 O O . ARG A 1 121 ? -15.135 1.597 1.829 1.00 93.88 121 ARG A O 1
ATOM 999 N N . ASP A 1 122 ? -17.334 1.163 2.147 1.00 94.31 122 ASP A N 1
ATOM 1000 C CA . ASP A 1 122 ? -17.438 0.096 1.151 1.00 94.31 122 ASP A CA 1
ATOM 1001 C C . ASP A 1 122 ? -17.042 0.567 -0.256 1.00 94.31 122 ASP A C 1
ATOM 1003 O O . ASP A 1 122 ? -16.283 -0.118 -0.930 1.00 94.31 122 ASP A O 1
ATOM 1007 N N . ASP A 1 123 ? -17.409 1.790 -0.648 1.00 94.12 123 ASP A N 1
ATOM 1008 C CA . ASP A 1 123 ? -17.066 2.369 -1.956 1.00 94.12 123 ASP A CA 1
ATOM 1009 C C . ASP A 1 123 ? -15.546 2.479 -2.192 1.00 94.12 123 ASP A C 1
ATOM 1011 O O . ASP A 1 123 ? -15.025 2.155 -3.267 1.00 94.12 123 ASP A O 1
ATOM 1015 N N . LEU A 1 124 ? -14.810 2.894 -1.156 1.00 94.69 124 LEU A N 1
ATOM 1016 C CA . LEU A 1 124 ? -13.350 2.975 -1.190 1.00 94.69 124 LEU A CA 1
ATOM 1017 C C . LEU A 1 124 ? -12.718 1.585 -1.170 1.00 94.69 124 LEU A C 1
ATOM 1019 O O . LEU A 1 124 ? -11.707 1.350 -1.836 1.00 94.69 124 LEU A O 1
ATOM 1023 N N . LEU A 1 125 ? -13.294 0.673 -0.386 1.00 96.00 125 LEU A N 1
ATOM 1024 C CA . LEU A 1 1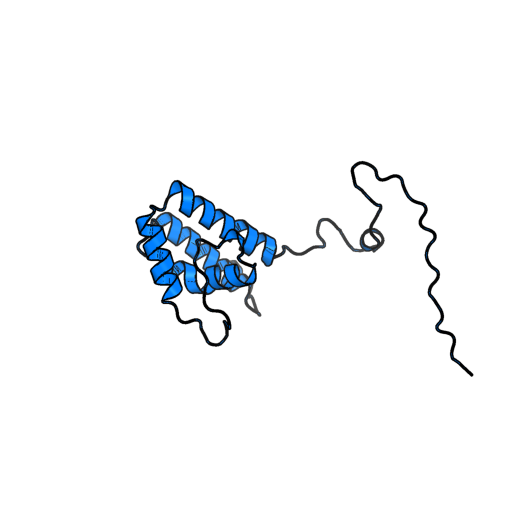25 ? -12.789 -0.683 -0.252 1.00 96.00 125 LEU A CA 1
ATOM 1025 C C . LEU A 1 125 ? -12.983 -1.482 -1.544 1.00 96.00 125 LEU A C 1
ATOM 1027 O O . LEU A 1 125 ? -12.074 -2.209 -1.932 1.00 96.00 125 LEU A O 1
ATOM 1031 N N . ASP A 1 126 ? -14.108 -1.324 -2.233 1.00 96.12 126 ASP A N 1
ATOM 1032 C CA . ASP A 1 126 ? -14.387 -2.003 -3.499 1.00 96.12 126 ASP A CA 1
ATOM 1033 C C . ASP A 1 126 ? -13.461 -1.516 -4.614 1.00 96.12 126 ASP A C 1
ATOM 1035 O O . ASP A 1 126 ? -12.819 -2.330 -5.280 1.00 96.12 126 ASP A O 1
ATOM 1039 N N . SER A 1 127 ? -13.258 -0.199 -4.724 1.00 95.19 127 SER A N 1
ATOM 1040 C CA . SER A 1 127 ? -12.246 0.372 -5.627 1.00 95.19 127 SER A CA 1
ATOM 1041 C C . SER A 1 127 ? -10.842 -0.164 -5.322 1.00 95.19 127 SER A C 1
ATOM 1043 O O . SER A 1 127 ? -10.053 -0.461 -6.220 1.00 95.19 127 SER A O 1
ATOM 1045 N N . TYR A 1 128 ? -10.515 -0.332 -4.040 1.00 96.56 128 TYR A N 1
ATOM 1046 C CA . TYR A 1 128 ? -9.233 -0.893 -3.634 1.00 96.56 128 TYR A CA 1
ATOM 1047 C C . TYR A 1 128 ? -9.105 -2.394 -3.931 1.00 96.56 128 TYR A C 1
ATOM 1049 O O . TYR A 1 128 ? -8.030 -2.835 -4.334 1.00 96.56 128 TYR A O 1
ATOM 1057 N N . LYS A 1 129 ? -10.175 -3.187 -3.792 1.00 96.12 129 LYS A N 1
ATOM 1058 C CA . LYS A 1 129 ? -10.177 -4.609 -4.179 1.00 96.12 129 LYS A CA 1
ATOM 1059 C C . LYS A 1 129 ? -9.870 -4.784 -5.665 1.00 96.12 129 LYS A C 1
ATOM 1061 O O . LYS A 1 129 ? -9.165 -5.731 -6.011 1.00 96.12 129 LYS A O 1
ATOM 1066 N N . LEU A 1 130 ? -10.339 -3.871 -6.523 1.00 95.56 130 LEU A N 1
ATOM 1067 C CA . LEU A 1 130 ? -9.971 -3.865 -7.943 1.00 95.56 130 LEU A CA 1
ATOM 1068 C C . LEU A 1 130 ? -8.461 -3.680 -8.108 1.00 95.56 130 LEU A C 1
ATOM 1070 O O . LEU A 1 130 ? -7.827 -4.507 -8.750 1.00 95.56 130 LEU A O 1
ATOM 1074 N N . LEU A 1 131 ? -7.859 -2.690 -7.434 1.00 95.00 131 LEU A N 1
ATOM 1075 C CA . LEU A 1 131 ? -6.402 -2.500 -7.452 1.00 95.00 131 LEU A CA 1
ATOM 1076 C C . LEU A 1 131 ? -5.647 -3.753 -6.982 1.00 95.00 131 LEU A C 1
ATOM 1078 O O . LEU A 1 131 ? -4.694 -4.170 -7.636 1.00 95.00 131 LEU A O 1
ATOM 1082 N N . VAL A 1 132 ? -6.055 -4.355 -5.860 1.00 95.81 132 VAL A N 1
ATOM 1083 C CA . VAL A 1 132 ? -5.445 -5.591 -5.333 1.00 95.81 132 VAL A CA 1
ATOM 1084 C C . VAL A 1 132 ? -5.525 -6.705 -6.378 1.00 95.81 132 VAL A C 1
ATOM 1086 O O . VAL A 1 132 ? -4.517 -7.356 -6.648 1.00 95.81 132 VAL A O 1
ATOM 1089 N N . SER A 1 133 ? -6.693 -6.892 -6.993 1.00 93.75 133 SER A N 1
ATOM 1090 C CA . SER A 1 133 ? -6.935 -7.948 -7.982 1.00 93.75 133 SER A CA 1
ATOM 1091 C C . SER A 1 133 ? -6.128 -7.726 -9.261 1.00 93.75 133 SER A C 1
ATOM 1093 O O . SER A 1 133 ? -5.453 -8.644 -9.718 1.00 93.75 133 SER A O 1
ATOM 1095 N N . SER A 1 134 ? -6.117 -6.504 -9.802 1.00 92.25 134 SER A N 1
ATOM 1096 C CA . SER A 1 134 ? -5.314 -6.149 -10.977 1.00 92.25 134 SER A CA 1
ATOM 1097 C C . SER A 1 134 ? -3.826 -6.347 -10.711 1.00 92.25 134 SER A C 1
ATOM 1099 O O . SER A 1 134 ? -3.130 -6.945 -11.522 1.00 92.25 134 SER A O 1
ATOM 1101 N N . VAL A 1 135 ? -3.325 -5.906 -9.554 1.00 93.19 135 VAL A N 1
ATOM 1102 C CA . VAL A 1 135 ? -1.917 -6.106 -9.190 1.00 93.19 135 VAL A CA 1
ATOM 1103 C C . VAL A 1 135 ? -1.595 -7.588 -9.021 1.00 93.19 135 VAL A C 1
ATOM 1105 O O . VAL A 1 135 ? -0.538 -8.025 -9.460 1.00 93.19 135 VAL A O 1
ATOM 1108 N N . HIS A 1 136 ? -2.481 -8.368 -8.404 1.00 92.25 136 HIS A N 1
ATOM 1109 C CA . HIS A 1 136 ? -2.296 -9.810 -8.280 1.00 92.25 136 HIS A CA 1
ATOM 1110 C C . HIS A 1 136 ? -2.182 -10.479 -9.656 1.00 92.25 136 HIS A C 1
ATOM 1112 O O . HIS A 1 136 ? -1.214 -11.200 -9.881 1.00 92.25 136 HIS A O 1
ATOM 1118 N N . LYS A 1 137 ? -3.093 -10.158 -10.587 1.00 90.31 137 LYS A N 1
ATOM 1119 C CA . LYS A 1 137 ? -3.047 -10.631 -11.980 1.00 90.31 137 LYS A CA 1
ATOM 1120 C C . LYS A 1 137 ? -1.747 -10.229 -12.683 1.00 90.31 137 LYS A C 1
ATOM 1122 O O . LYS A 1 137 ? -1.082 -11.076 -13.260 1.00 90.31 137 LYS A O 1
ATOM 1127 N N . LEU A 1 138 ? -1.342 -8.960 -12.587 1.00 88.75 138 LEU A N 1
ATOM 1128 C CA . LEU A 1 138 ? -0.116 -8.444 -13.218 1.00 88.75 138 LEU A CA 1
ATOM 1129 C C . LEU A 1 138 ? 1.176 -9.076 -12.675 1.00 88.75 138 LEU A C 1
ATOM 1131 O O . LEU A 1 138 ? 2.227 -8.964 -13.301 1.00 88.75 138 LEU A O 1
ATOM 1135 N N . LEU A 1 139 ? 1.120 -9.704 -11.499 1.00 89.25 139 LEU A N 1
ATOM 1136 C CA . LEU A 1 139 ? 2.242 -10.424 -10.898 1.00 89.25 139 LEU A CA 1
ATOM 1137 C C . LEU A 1 139 ? 2.225 -11.930 -11.196 1.00 89.25 139 LEU A C 1
ATOM 1139 O O . LEU A 1 139 ? 3.147 -12.627 -10.762 1.00 89.25 139 LEU A O 1
ATOM 1143 N N . SER A 1 140 ? 1.201 -12.436 -11.887 1.00 87.19 140 SER A N 1
ATOM 1144 C CA . SER A 1 140 ? 1.121 -13.831 -12.313 1.00 87.19 140 SER A CA 1
ATOM 1145 C C . SER A 1 140 ? 2.208 -14.163 -13.33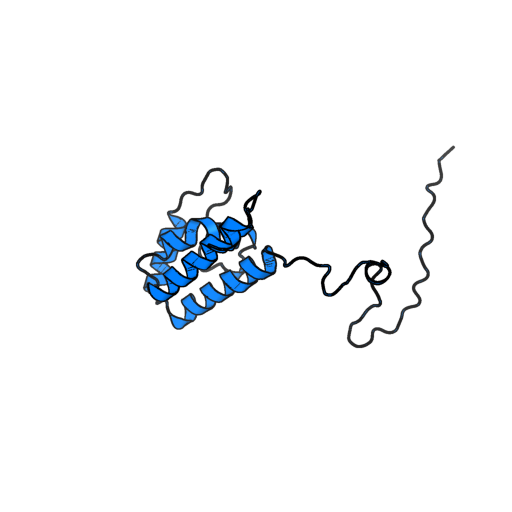2 1.00 87.19 140 SER A C 1
ATOM 1147 O O . SER A 1 140 ? 2.625 -13.326 -14.128 1.00 87.19 140 SER A O 1
ATOM 1149 N N . TYR A 1 141 ? 2.677 -15.412 -13.303 1.00 80.25 141 TYR A N 1
ATOM 1150 C CA . TYR A 1 141 ? 3.750 -15.884 -14.184 1.00 80.25 141 TYR A CA 1
ATOM 1151 C C . TYR A 1 141 ? 3.336 -15.927 -15.662 1.00 80.25 141 TYR A C 1
ATOM 1153 O O . TYR A 1 141 ? 4.144 -15.636 -16.536 1.00 80.25 141 TYR A O 1
ATOM 1161 N N . ASN A 1 142 ? 2.071 -16.257 -15.922 1.00 80.88 142 ASN A N 1
ATOM 1162 C CA . ASN A 1 142 ? 1.459 -16.204 -17.242 1.00 80.88 142 ASN A CA 1
ATOM 1163 C C . ASN A 1 142 ? 0.236 -15.298 -17.153 1.00 80.88 142 ASN A C 1
ATOM 1165 O O . ASN A 1 142 ? -0.532 -15.409 -16.197 1.00 80.88 142 ASN A O 1
ATOM 1169 N N . ILE A 1 143 ? 0.084 -14.422 -18.140 1.00 79.56 143 ILE A N 1
ATOM 1170 C CA . ILE A 1 143 ? -1.078 -13.554 -18.289 1.00 79.56 143 ILE A CA 1
ATOM 1171 C C . ILE A 1 143 ? -1.554 -13.727 -19.725 1.00 79.56 143 ILE A C 1
ATOM 1173 O O . ILE A 1 143 ? -0.795 -13.494 -20.667 1.00 79.56 143 ILE A O 1
ATOM 1177 N N . THR A 1 144 ? -2.787 -14.182 -19.886 1.00 80.81 144 THR A N 1
ATOM 1178 C CA . THR A 1 144 ? -3.446 -14.271 -21.192 1.00 80.81 144 THR A CA 1
ATOM 1179 C C . THR A 1 144 ? -4.061 -12.920 -21.568 1.00 80.81 144 THR A C 1
ATOM 1181 O O . THR A 1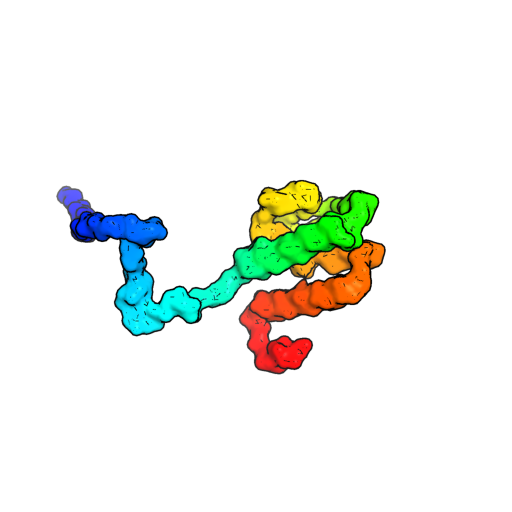 144 ? -4.397 -12.119 -20.695 1.00 80.81 144 THR A O 1
ATOM 1184 N N . GLU A 1 145 ? -4.227 -12.636 -22.865 1.00 75.38 145 GLU A N 1
ATOM 1185 C CA . GLU A 1 145 ? -4.878 -11.387 -23.307 1.00 75.38 145 GLU A CA 1
ATOM 1186 C C . GLU A 1 145 ? -6.314 -11.259 -22.776 1.00 75.38 145 GLU A C 1
ATOM 1188 O O . GLU A 1 145 ? -6.754 -10.163 -22.436 1.00 75.38 145 GLU A O 1
ATOM 1193 N N . GLU A 1 146 ? -7.025 -12.377 -22.619 1.00 77.19 146 GLU A N 1
ATOM 1194 C CA . GLU A 1 146 ? -8.379 -12.408 -22.056 1.00 77.19 146 GLU A CA 1
ATOM 1195 C C . GLU A 1 146 ? -8.414 -11.935 -20.590 1.00 77.19 146 GLU A C 1
ATOM 1197 O O . GLU A 1 146 ? -9.326 -11.211 -20.183 1.00 77.19 146 GLU A O 1
ATOM 1202 N N . GLU A 1 147 ? -7.387 -12.271 -19.802 1.00 70.31 147 GLU A N 1
ATOM 1203 C CA . GLU A 1 147 ? -7.259 -11.862 -18.396 1.00 70.31 147 GLU A CA 1
ATOM 1204 C C . GLU A 1 147 ? -6.935 -10.373 -18.217 1.00 70.31 147 GLU A C 1
ATOM 1206 O O . GLU A 1 147 ? -7.170 -9.837 -17.128 1.00 70.31 147 GLU A O 1
ATOM 1211 N N . LEU A 1 148 ? -6.411 -9.713 -19.260 1.00 66.94 148 LEU A N 1
ATOM 1212 C CA . LEU A 1 148 ? -6.156 -8.267 -19.290 1.00 66.94 148 LEU A CA 1
ATOM 1213 C C . LEU A 1 148 ? -7.407 -7.448 -19.630 1.00 66.94 148 LEU A C 1
ATOM 1215 O O . LEU A 1 148 ? -7.461 -6.263 -19.303 1.00 66.94 148 LEU A O 1
ATOM 1219 N N . LEU A 1 149 ? -8.400 -8.062 -20.278 1.00 66.38 149 LEU A N 1
ATOM 1220 C CA . LEU A 1 149 ? -9.646 -7.411 -20.698 1.00 66.38 149 LEU A CA 1
ATOM 1221 C C . LEU A 1 149 ? -10.771 -7.505 -19.649 1.00 66.38 149 LEU A C 1
ATOM 1223 O O . LEU A 1 149 ? -11.818 -6.883 -19.833 1.00 66.38 149 LEU A O 1
ATOM 1227 N N . THR A 1 150 ? -10.562 -8.265 -18.565 1.00 53.22 150 THR A N 1
ATOM 1228 C CA . THR A 1 150 ? -11.515 -8.494 -17.458 1.00 53.22 150 THR A CA 1
ATOM 1229 C C . THR A 1 150 ? -11.051 -7.908 -16.132 1.00 53.22 150 THR A C 1
ATOM 1231 O O . THR A 1 150 ? -11.907 -7.342 -15.423 1.00 53.22 150 THR A O 1
#

Foldseek 3Di:
DDPDDDDDDDPPDPQDPQDPNDRDDDVQVVPPPADPVPNDDPDCLVPPQVNPLVVLVVCCVPPPADPVLLVQLQVQQQPDDDDPVPPDRQDRCVCVVVDGSVSSVCCLAPRVLVSCPPGGDPVSSVVSVVVNQVVVQVPDPDHDPVNVVD

Mean predicted aligned error: 11.01 Å

Organism: Cotesia congregata (NCBI:txid51543)

pLDDT: mean 81.49, std 16.7, range [31.28, 96.56]

Sequence (150 aa):
QKKKSEKLPKSKTNETPTLRGIKGSTELLSLANFDCIWGFPPDFMHGVLLGVTRQLWNEWSKNFLSNAQKKLINKRLTNIQPPNEIQRTPRVLLQKKLWKASEWRSWLLFYSVPVLTGILRDDLLDSYKLLVSSVHKLLSYNITEEELLT

Secondary structure (DSSP, 8-state):
------PPP---------BTTB----GGGG-TT--TTTSSPP-HIIIIIIIIIHHHHHHIIIII--HHHHHHHHHHHHTPPPPTT--SPPPPGGGGGG--HHHHHHIIIIIHHHHHTTTS-HHHHHHHHHHHHHHHHHTSS---HHHH--

Solvent-accessible surface area (backbone atoms only — not comparable to full-atom values): 9542 Å² total; per-residue (Å²): 138,84,86,78,80,83,73,77,80,79,77,81,76,78,80,60,78,62,61,94,78,46,77,71,85,58,76,66,74,71,40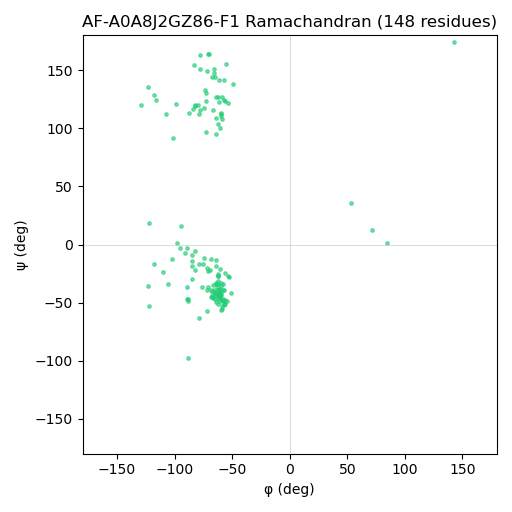,94,87,50,48,88,82,77,66,59,76,87,51,60,53,59,52,44,25,62,32,51,52,47,49,52,52,51,51,38,58,68,78,71,45,52,74,67,54,51,50,51,36,38,54,48,45,64,68,51,78,59,56,90,89,46,87,62,73,64,75,58,71,90,52,51,91,76,55,50,43,70,53,38,45,49,34,56,74,71,43,43,64,76,47,38,60,94,69,53,60,64,74,63,47,54,58,46,50,49,54,40,50,52,53,53,54,74,68,44,95,73,77,57,75,70,70,75,77,108

Radius of gyration: 22.94 Å; Cα contacts (8 Å, |Δi|>4): 82; chains: 1; bounding box: 74×42×48 Å